Protein AF-F9PAU1-F1 (afdb_monomer)

Structure (mmCIF, N/CA/C/O backbone):
data_AF-F9PAU1-F1
#
_entry.id   AF-F9PAU1-F1
#
loop_
_atom_site.group_PDB
_atom_site.id
_atom_site.type_symbol
_atom_site.label_atom_id
_atom_site.label_alt_id
_atom_site.label_comp_id
_atom_site.label_asym_id
_atom_site.label_entity_id
_atom_site.label_seq_id
_atom_site.pdbx_PDB_ins_code
_atom_site.Cartn_x
_atom_site.Cartn_y
_atom_site.Cartn_z
_atom_site.occupancy
_atom_site.B_iso_or_equiv
_atom_site.auth_seq_id
_atom_site.auth_comp_id
_atom_site.auth_asym_id
_atom_site.auth_atom_id
_atom_site.pdbx_PDB_model_num
ATOM 1 N N . MET A 1 1 ? 20.228 -11.223 -55.330 1.00 53.38 1 MET A N 1
ATOM 2 C CA . MET A 1 1 ? 20.342 -9.949 -54.580 1.00 53.38 1 MET A CA 1
ATOM 3 C C . MET A 1 1 ? 19.733 -10.110 -53.183 1.00 53.38 1 MET A C 1
ATOM 5 O O . MET A 1 1 ? 18.625 -9.654 -52.942 1.00 53.38 1 MET A O 1
ATOM 9 N N . ALA A 1 2 ? 20.418 -10.822 -52.282 1.00 69.31 2 ALA A N 1
ATOM 10 C CA . ALA A 1 2 ? 19.940 -11.083 -50.913 1.00 69.31 2 ALA A CA 1
ATOM 11 C C . ALA A 1 2 ? 20.619 -10.180 -49.864 1.00 69.31 2 ALA A C 1
ATOM 13 O O . ALA A 1 2 ? 20.015 -9.844 -48.854 1.00 69.31 2 ALA A O 1
ATOM 14 N N . ILE A 1 3 ? 21.848 -9.735 -50.148 1.00 78.56 3 ILE A N 1
ATOM 15 C CA . ILE A 1 3 ? 22.645 -8.890 -49.250 1.00 78.56 3 ILE A CA 1
ATOM 16 C C . ILE A 1 3 ? 22.087 -7.463 -49.166 1.00 78.56 3 ILE A C 1
ATOM 18 O O . ILE A 1 3 ? 22.023 -6.922 -48.074 1.00 78.56 3 ILE A O 1
ATOM 22 N N . GLY A 1 4 ? 21.609 -6.882 -50.277 1.00 83.19 4 GLY A N 1
ATOM 23 C CA . GLY A 1 4 ? 21.005 -5.538 -50.269 1.00 83.19 4 GLY A CA 1
ATOM 24 C C . GLY A 1 4 ? 19.805 -5.444 -49.323 1.00 83.19 4 GLY A C 1
ATOM 25 O O . GLY A 1 4 ? 19.828 -4.662 -48.387 1.00 83.19 4 GLY A O 1
ATOM 26 N N . LYS A 1 5 ? 18.842 -6.367 -49.460 1.00 82.19 5 LYS A N 1
ATOM 27 C CA . LYS A 1 5 ? 17.679 -6.452 -48.560 1.00 82.19 5 LYS A CA 1
ATOM 28 C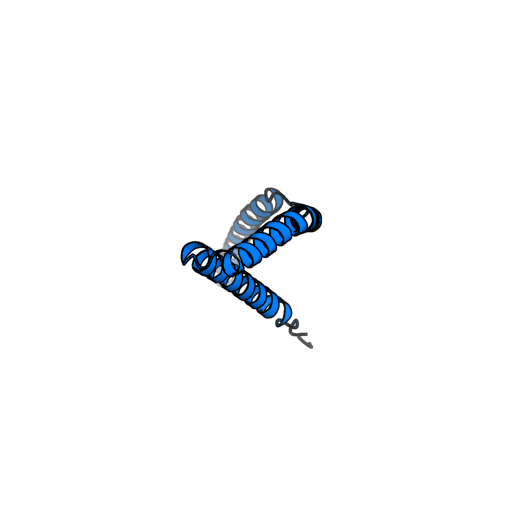 C . LYS A 1 5 ? 18.058 -6.687 -47.096 1.00 82.19 5 LYS A C 1
ATOM 30 O O . LYS A 1 5 ? 17.364 -6.226 -46.202 1.00 82.19 5 LYS A O 1
ATOM 35 N N . PHE A 1 6 ? 19.130 -7.438 -46.841 1.00 85.88 6 PHE A N 1
ATOM 36 C CA . PHE A 1 6 ? 19.620 -7.651 -45.482 1.00 85.88 6 PHE A CA 1
ATOM 37 C C . PHE A 1 6 ? 20.190 -6.363 -44.880 1.00 85.88 6 PHE A C 1
ATOM 39 O O . PHE A 1 6 ? 19.889 -6.054 -43.732 1.00 85.88 6 PHE A O 1
ATOM 46 N N . VAL A 1 7 ? 20.972 -5.607 -45.656 1.00 88.44 7 VAL A N 1
ATOM 47 C CA . VAL A 1 7 ? 21.498 -4.302 -45.236 1.00 88.44 7 VAL A CA 1
ATOM 48 C C . VAL A 1 7 ? 20.350 -3.323 -44.994 1.00 88.44 7 VAL A C 1
ATOM 50 O O . VAL A 1 7 ? 20.327 -2.704 -43.937 1.00 88.44 7 VAL A O 1
ATOM 53 N N . ASP A 1 8 ? 19.357 -3.274 -45.884 1.00 89.88 8 ASP A N 1
ATOM 54 C CA . ASP A 1 8 ? 18.176 -2.415 -45.729 1.00 89.88 8 ASP A CA 1
ATOM 55 C C . ASP A 1 8 ? 17.401 -2.745 -44.439 1.00 89.88 8 ASP A C 1
ATOM 57 O O . ASP A 1 8 ? 17.140 -1.861 -43.623 1.00 89.88 8 ASP A O 1
ATOM 61 N N . ASN A 1 9 ? 17.124 -4.032 -44.189 1.00 88.19 9 ASN A N 1
ATOM 62 C CA . ASN A 1 9 ? 16.461 -4.488 -42.962 1.00 88.19 9 ASN A CA 1
ATOM 63 C C . ASN A 1 9 ? 17.284 -4.185 -41.699 1.00 88.19 9 ASN A C 1
ATOM 65 O O . ASN A 1 9 ? 16.723 -3.887 -40.644 1.00 88.19 9 ASN A O 1
ATOM 69 N N . LEU A 1 10 ? 18.615 -4.285 -41.778 1.00 90.81 10 LEU A N 1
ATOM 70 C CA . LEU A 1 10 ? 19.503 -3.983 -40.658 1.00 90.81 10 LEU A CA 1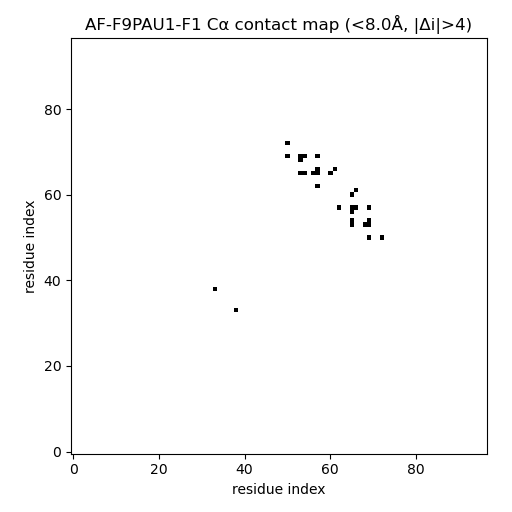
ATOM 71 C C . LEU A 1 10 ? 19.479 -2.485 -40.336 1.00 90.81 10 LEU A C 1
ATOM 73 O O . LEU A 1 10 ? 19.405 -2.109 -39.166 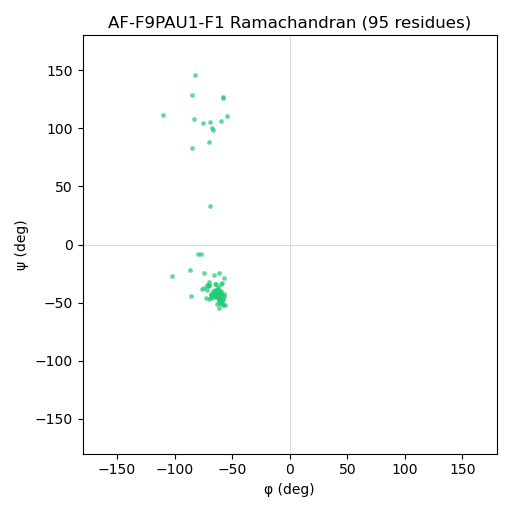1.00 90.81 10 LEU A O 1
ATOM 77 N N . THR A 1 11 ? 19.501 -1.634 -41.362 1.00 91.25 11 THR A N 1
ATOM 78 C CA . THR A 1 11 ? 19.397 -0.179 -41.212 1.00 91.25 11 THR A CA 1
ATOM 79 C C . THR A 1 11 ? 18.043 0.221 -40.630 1.00 91.25 11 THR A C 1
ATOM 81 O O . THR A 1 11 ? 17.993 1.031 -39.704 1.00 91.25 11 THR A O 1
ATOM 84 N N . GLU A 1 12 ? 16.956 -0.392 -41.097 1.00 91.62 12 GLU A N 1
ATOM 85 C CA . GLU A 1 12 ? 15.609 -0.149 -40.575 1.00 91.62 12 GLU A CA 1
ATOM 86 C C . GLU A 1 12 ? 15.476 -0.601 -39.113 1.00 91.62 12 GLU A C 1
ATOM 88 O O . GLU A 1 12 ? 15.001 0.154 -38.261 1.00 91.62 12 GLU A O 1
ATOM 93 N N . SER A 1 13 ? 15.983 -1.792 -38.779 1.00 90.81 13 SER A N 1
ATOM 94 C CA . SER A 1 13 ? 15.982 -2.291 -37.401 1.00 90.81 13 SER A CA 1
ATOM 95 C C . SER A 1 13 ? 16.842 -1.434 -36.471 1.00 90.81 13 SER A C 1
ATOM 97 O O . SER A 1 13 ? 16.500 -1.290 -35.295 1.00 90.81 13 SER A O 1
ATOM 99 N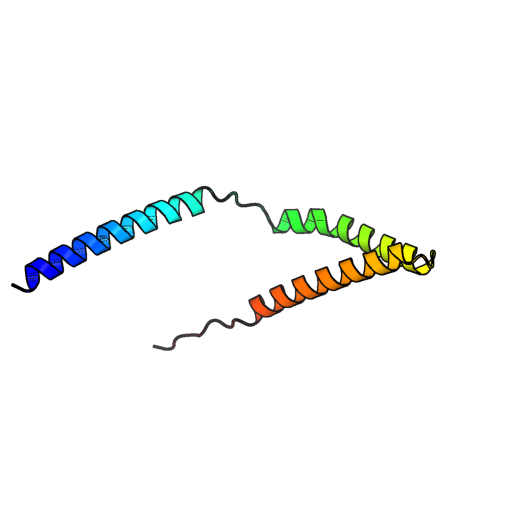 N . HIS A 1 14 ? 17.948 -0.873 -36.963 1.00 90.88 14 HIS A N 1
ATOM 100 C CA . HIS A 1 14 ? 18.791 0.032 -36.186 1.00 90.88 14 HIS A CA 1
ATOM 101 C C . HIS A 1 14 ? 18.075 1.359 -35.908 1.00 90.88 14 HIS A C 1
ATOM 103 O O . HIS A 1 14 ? 18.027 1.791 -34.758 1.00 90.88 14 HIS A O 1
ATOM 109 N N . ALA A 1 15 ? 17.436 1.957 -36.917 1.00 92.38 15 ALA A N 1
ATOM 110 C CA . ALA A 1 15 ? 16.649 3.177 -36.742 1.00 92.38 15 ALA A CA 1
ATOM 111 C C . ALA A 1 15 ? 15.481 2.975 -35.758 1.00 92.38 15 ALA A C 1
ATOM 113 O O . ALA A 1 15 ? 15.264 3.798 -34.865 1.00 92.38 15 ALA A O 1
ATOM 114 N N . ALA A 1 16 ? 14.771 1.846 -35.862 1.00 91.00 16 ALA A N 1
ATOM 115 C CA . ALA A 1 16 ? 13.696 1.489 -34.939 1.00 91.00 16 ALA A CA 1
ATOM 116 C C . ALA A 1 16 ? 14.204 1.282 -33.501 1.00 91.00 16 ALA A C 1
ATOM 118 O O . ALA A 1 16 ? 13.547 1.694 -32.539 1.00 91.00 16 ALA A O 1
ATOM 119 N N . PHE A 1 17 ? 15.382 0.671 -33.340 1.00 91.19 17 PHE A N 1
ATOM 120 C CA . PHE A 1 17 ? 16.023 0.518 -32.037 1.00 91.19 17 PHE A CA 1
ATOM 121 C C . PHE A 1 17 ? 16.381 1.871 -31.427 1.00 91.19 17 PHE A C 1
ATOM 123 O O . PHE A 1 17 ? 15.997 2.122 -30.289 1.00 91.19 17 PHE A O 1
ATOM 130 N N . GLU A 1 18 ? 17.061 2.746 -32.168 1.00 91.38 18 GLU A N 1
ATOM 131 C CA . GLU A 1 18 ? 17.460 4.070 -31.678 1.00 91.38 18 GLU A CA 1
ATOM 132 C C . GLU A 1 18 ? 16.244 4.904 -31.269 1.00 91.38 18 GLU A C 1
ATOM 134 O O . GLU A 1 18 ? 16.241 5.525 -30.208 1.00 91.38 18 GLU A O 1
ATOM 139 N N . GLN A 1 19 ? 15.150 4.842 -32.030 1.00 90.75 19 GLN A N 1
ATOM 140 C CA . GLN A 1 19 ? 13.909 5.527 -31.673 1.00 90.75 19 GLN A CA 1
ATOM 141 C C . GLN A 1 19 ? 13.276 4.966 -30.383 1.00 90.75 19 GLN A C 1
ATOM 143 O O . GLN A 1 19 ? 12.825 5.720 -29.510 1.00 90.75 19 GLN A O 1
ATOM 148 N N . LEU A 1 20 ? 13.256 3.640 -30.218 1.00 87.69 20 LEU A N 1
ATOM 149 C CA . LEU A 1 20 ? 12.742 2.995 -29.006 1.00 87.69 20 LEU A CA 1
ATOM 150 C C . LEU A 1 20 ? 13.665 3.227 -27.798 1.00 87.69 20 LEU A C 1
ATOM 152 O O . LEU A 1 20 ? 13.196 3.364 -26.666 1.00 87.69 20 LEU A O 1
ATOM 156 N N . PHE A 1 21 ? 14.973 3.282 -28.023 1.00 87.44 21 PHE A N 1
ATOM 157 C CA . PHE A 1 21 ? 15.972 3.565 -27.004 1.00 87.44 21 PHE A CA 1
ATOM 158 C C . PHE A 1 21 ? 15.898 5.025 -26.555 1.00 87.44 21 PHE A C 1
ATOM 160 O O . PHE A 1 21 ? 15.841 5.282 -25.353 1.00 87.44 21 PHE A O 1
ATOM 167 N N . ALA A 1 22 ? 15.818 5.976 -27.485 1.00 84.75 22 ALA A N 1
ATOM 168 C CA . ALA A 1 22 ? 15.672 7.399 -27.193 1.00 84.75 22 ALA A CA 1
ATOM 169 C C . ALA A 1 22 ? 14.382 7.681 -26.409 1.00 84.75 22 ALA A C 1
ATOM 171 O O . ALA A 1 22 ? 14.431 8.306 -25.351 1.00 84.75 22 ALA A O 1
ATOM 172 N N . SER A 1 23 ? 13.244 7.132 -26.850 1.00 83.50 23 SER A N 1
ATOM 173 C CA . SER A 1 23 ? 11.970 7.297 -26.132 1.00 83.50 23 SER A CA 1
ATOM 174 C C . SER A 1 23 ? 12.021 6.717 -24.715 1.00 83.50 23 SER A C 1
ATOM 176 O O . SER A 1 23 ? 11.681 7.404 -23.753 1.00 83.50 23 SER A O 1
ATOM 178 N N . ARG A 1 24 ? 12.520 5.485 -24.544 1.00 81.12 24 ARG A N 1
ATOM 179 C CA . ARG A 1 24 ? 12.604 4.839 -23.222 1.00 81.12 24 ARG A CA 1
ATOM 180 C C . ARG A 1 24 ? 13.657 5.448 -22.308 1.00 81.12 24 ARG A C 1
ATOM 182 O O . ARG A 1 24 ? 13.461 5.452 -21.093 1.00 81.12 24 ARG A O 1
ATOM 189 N N . SER A 1 25 ? 14.790 5.891 -22.847 1.00 76.62 25 SER A N 1
ATOM 190 C CA . SER A 1 25 ? 15.849 6.524 -22.057 1.00 76.62 25 SER A CA 1
ATOM 191 C C . SER A 1 25 ? 15.371 7.868 -21.526 1.00 76.62 25 SER A C 1
ATOM 193 O O . SER A 1 25 ? 15.480 8.101 -20.324 1.00 76.62 25 SER A O 1
ATOM 195 N N . GLN A 1 26 ? 14.735 8.686 -22.366 1.00 71.38 26 GLN A N 1
ATOM 196 C CA . GLN A 1 26 ? 14.152 9.959 -21.960 1.00 71.38 26 GLN A CA 1
ATOM 197 C C . GLN A 1 26 ? 13.019 9.769 -20.939 1.00 71.38 26 GLN A C 1
ATOM 199 O O . GLN A 1 26 ? 13.023 10.429 -19.902 1.00 71.38 26 GLN A O 1
ATOM 204 N N . GLU A 1 27 ? 12.112 8.812 -21.159 1.00 71.00 27 GLU A N 1
ATOM 205 C CA . GLU A 1 27 ? 11.019 8.501 -20.225 1.00 71.00 27 GLU A CA 1
ATOM 206 C C . GLU A 1 27 ? 11.538 7.999 -18.864 1.00 71.00 27 GLU A C 1
ATOM 208 O O . GLU A 1 27 ? 11.053 8.410 -17.807 1.00 71.00 27 GLU A O 1
ATOM 213 N N . LYS A 1 28 ? 12.562 7.134 -18.854 1.00 62.78 28 LYS A N 1
ATOM 214 C CA . LYS A 1 28 ? 13.165 6.635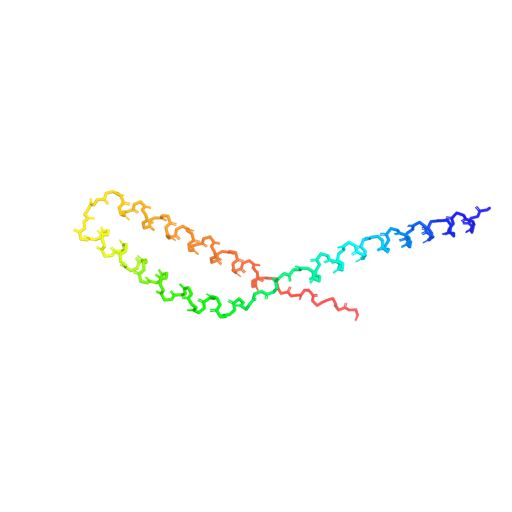 -17.607 1.00 62.78 28 LYS A CA 1
ATOM 215 C C . LYS A 1 28 ? 13.985 7.692 -16.874 1.00 62.78 28 LYS A C 1
ATOM 217 O O . LYS A 1 28 ? 13.976 7.677 -15.647 1.00 62.78 28 LYS A O 1
ATOM 222 N N . LEU A 1 29 ? 14.673 8.581 -17.591 1.00 61.09 29 LEU A N 1
ATOM 223 C CA . LEU A 1 29 ? 15.447 9.686 -17.012 1.00 61.09 29 LEU A CA 1
ATOM 224 C C . LEU A 1 29 ? 14.541 10.761 -16.401 1.00 61.09 29 LEU A C 1
ATOM 226 O O . LEU A 1 29 ? 14.880 11.328 -15.368 1.00 61.09 29 LEU A O 1
ATOM 230 N N . GLN A 1 30 ? 13.377 11.012 -17.004 1.00 61.03 30 GLN A N 1
ATOM 231 C CA . GLN A 1 30 ? 12.384 11.965 -16.494 1.00 61.03 30 GLN A CA 1
ATOM 232 C C . GLN A 1 30 ? 11.518 11.403 -15.362 1.00 61.03 30 GLN A C 1
ATOM 234 O O . GLN A 1 30 ? 10.754 12.142 -14.736 1.00 61.03 30 GLN A O 1
ATOM 239 N N . LYS A 1 31 ? 11.612 10.101 -15.073 1.00 68.19 31 LYS A N 1
ATOM 240 C CA . LYS A 1 31 ? 10.848 9.493 -13.992 1.00 68.19 31 LYS A CA 1
ATOM 241 C C . LYS A 1 31 ? 11.376 9.985 -12.649 1.00 68.19 31 LYS A C 1
ATOM 243 O O . LYS A 1 31 ? 12.408 9.521 -12.172 1.00 68.19 31 LYS A O 1
ATOM 248 N N . VAL A 1 32 ? 10.619 10.878 -12.015 1.00 65.88 32 VAL A N 1
ATOM 249 C CA . VAL A 1 32 ? 10.885 11.346 -10.651 1.00 65.88 32 VAL A CA 1
ATOM 250 C C . VAL A 1 32 ? 10.989 10.133 -9.724 1.00 65.88 32 VAL A C 1
ATOM 252 O O . VAL A 1 32 ? 10.016 9.409 -9.490 1.00 65.88 32 VAL A O 1
ATOM 255 N N . SER A 1 33 ? 12.197 9.868 -9.232 1.00 67.06 33 SER A N 1
ATOM 256 C CA . SER A 1 33 ? 12.440 8.820 -8.252 1.00 67.06 33 SER A CA 1
ATOM 257 C C . SER A 1 33 ? 12.125 9.371 -6.869 1.00 67.06 33 SER A C 1
ATOM 259 O O . SER A 1 33 ? 12.865 10.194 -6.337 1.00 67.06 33 SER A O 1
ATOM 261 N N . TYR A 1 34 ? 11.028 8.913 -6.281 1.00 73.06 34 TYR A N 1
ATOM 262 C CA . TYR A 1 34 ? 10.747 9.178 -4.876 1.00 73.06 34 TYR A CA 1
ATOM 263 C C . TYR A 1 34 ? 11.510 8.189 -4.001 1.00 73.06 34 TYR A C 1
ATOM 265 O O . TYR A 1 34 ? 11.626 7.009 -4.355 1.00 73.06 34 TYR A O 1
ATOM 273 N N . ASP A 1 35 ? 11.958 8.636 -2.826 1.00 80.62 35 ASP A N 1
ATOM 274 C CA . ASP A 1 35 ? 12.339 7.700 -1.775 1.00 80.62 35 ASP A CA 1
ATOM 275 C C . ASP A 1 35 ? 11.072 7.023 -1.236 1.00 80.62 35 ASP A C 1
ATOM 277 O O . ASP A 1 35 ? 10.417 7.456 -0.288 1.00 80.62 35 ASP A O 1
ATOM 281 N N . VAL A 1 36 ? 10.714 5.916 -1.883 1.00 81.62 36 VAL A N 1
ATOM 282 C CA . VAL A 1 36 ? 9.551 5.108 -1.519 1.00 81.62 36 VAL A CA 1
ATOM 283 C C . VAL A 1 36 ? 9.692 4.546 -0.098 1.00 81.62 36 VAL A C 1
ATOM 285 O O . VAL A 1 36 ? 8.677 4.246 0.530 1.00 81.62 36 VAL A O 1
ATOM 288 N N . LYS A 1 37 ? 10.912 4.378 0.440 1.00 81.75 37 LYS A N 1
ATOM 289 C CA . LYS A 1 37 ? 11.102 3.910 1.823 1.00 81.75 37 LYS A CA 1
ATOM 290 C C . LYS A 1 37 ? 10.728 5.006 2.809 1.00 81.75 37 LYS A C 1
ATOM 292 O O . LYS A 1 37 ? 9.990 4.722 3.752 1.00 81.75 37 LYS A O 1
ATOM 297 N N . GLN A 1 38 ? 11.197 6.227 2.568 1.00 84.31 38 GLN A N 1
ATOM 298 C CA . GLN A 1 38 ? 10.843 7.381 3.387 1.00 84.31 38 GLN A CA 1
ATOM 299 C C . GLN A 1 38 ? 9.334 7.638 3.337 1.00 84.31 38 GLN A C 1
ATOM 301 O O . GLN A 1 38 ? 8.692 7.664 4.385 1.00 84.31 38 GLN A O 1
ATOM 306 N N . LEU A 1 39 ? 8.747 7.671 2.138 1.00 86.50 39 LEU A N 1
ATOM 307 C CA . LEU A 1 39 ? 7.310 7.893 1.970 1.00 86.50 39 LEU A CA 1
ATOM 308 C C . LEU A 1 39 ? 6.468 6.823 2.683 1.00 86.50 39 LEU A C 1
ATOM 310 O O . LEU A 1 39 ? 5.481 7.135 3.342 1.00 86.50 39 LEU A O 1
ATOM 314 N N . ARG A 1 40 ? 6.867 5.544 2.613 1.00 85.81 40 ARG A N 1
ATOM 315 C CA . ARG A 1 40 ? 6.181 4.482 3.370 1.00 85.81 40 ARG A CA 1
ATOM 316 C C . ARG A 1 40 ? 6.251 4.712 4.873 1.00 85.81 40 ARG A C 1
ATOM 318 O O . ARG A 1 40 ? 5.269 4.443 5.552 1.00 85.81 40 ARG A O 1
ATOM 325 N N . LYS A 1 41 ? 7.394 5.163 5.391 1.00 87.62 41 LYS A N 1
ATOM 326 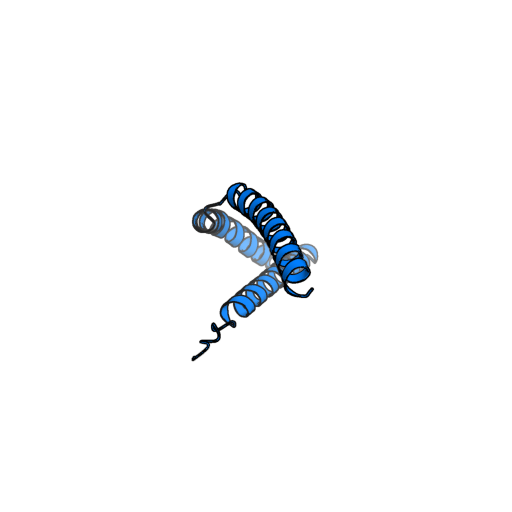C CA . LYS A 1 41 ? 7.575 5.409 6.826 1.00 87.62 41 LYS A CA 1
ATOM 327 C C . LYS A 1 41 ? 6.706 6.572 7.300 1.00 87.62 41 LYS A C 1
ATOM 329 O O . LYS A 1 41 ? 6.083 6.463 8.349 1.00 87.62 41 LYS A O 1
ATOM 334 N N . GLU A 1 42 ? 6.638 7.638 6.511 1.00 90.81 42 GLU A N 1
ATOM 335 C CA . GLU A 1 42 ? 5.827 8.822 6.806 1.00 90.81 42 GLU A CA 1
ATOM 336 C C . GLU A 1 42 ? 4.327 8.511 6.800 1.00 90.81 42 GLU A C 1
ATOM 338 O O . GLU A 1 42 ? 3.598 8.988 7.664 1.00 90.81 42 GLU A O 1
ATOM 343 N N . VAL A 1 43 ? 3.864 7.667 5.873 1.00 89.69 43 VAL A N 1
ATOM 344 C CA . VAL A 1 43 ? 2.435 7.342 5.733 1.00 89.69 43 VAL A CA 1
ATOM 345 C C . VAL A 1 43 ? 1.995 6.183 6.638 1.00 89.69 43 VAL A C 1
ATOM 347 O O . VAL A 1 43 ? 0.814 6.082 6.964 1.00 89.69 43 VAL A O 1
ATOM 350 N N . ALA A 1 44 ? 2.913 5.319 7.086 1.00 89.81 44 ALA A N 1
ATOM 351 C CA . ALA A 1 44 ? 2.572 4.139 7.887 1.00 89.81 44 ALA A CA 1
ATOM 352 C C . ALA A 1 44 ? 1.835 4.498 9.184 1.00 89.81 44 ALA A C 1
ATOM 354 O O . ALA A 1 44 ? 0.763 3.958 9.447 1.00 89.81 44 ALA A O 1
ATOM 355 N N . THR A 1 45 ? 2.384 5.428 9.967 1.00 91.00 45 THR A N 1
ATOM 356 C CA . THR A 1 45 ? 1.800 5.846 11.248 1.00 91.00 45 THR A CA 1
ATOM 357 C C . THR A 1 45 ? 0.402 6.462 11.099 1.00 91.00 45 THR A C 1
ATOM 359 O O . THR A 1 45 ? -0.520 5.945 11.730 1.00 91.00 45 THR A O 1
ATOM 362 N N . PRO A 1 46 ? 0.181 7.505 10.270 1.00 94.12 46 PRO A N 1
ATOM 363 C CA . PRO A 1 46 ? -1.149 8.102 10.132 1.00 94.12 46 PRO A CA 1
ATOM 364 C C . PRO A 1 46 ? -2.172 7.132 9.529 1.00 94.12 46 PRO A C 1
ATOM 366 O O . PRO A 1 46 ? -3.337 7.144 9.922 1.00 94.12 46 PRO A O 1
ATOM 369 N N . TYR A 1 47 ? -1.753 6.251 8.614 1.00 91.25 47 TYR A N 1
ATOM 370 C CA . TYR A 1 47 ? -2.635 5.216 8.075 1.00 91.25 47 TYR A CA 1
ATOM 371 C C . TYR A 1 47 ? -3.075 4.213 9.149 1.00 91.25 47 TYR A C 1
ATOM 373 O O . TYR A 1 47 ? -4.251 3.849 9.203 1.00 91.25 47 TYR A O 1
ATOM 381 N N . GLN A 1 48 ? -2.146 3.776 10.004 1.00 90.94 48 GLN A N 1
ATOM 382 C CA . GLN A 1 48 ? -2.439 2.875 11.117 1.00 90.94 48 GLN A CA 1
ATOM 383 C C . GLN A 1 48 ? -3.446 3.522 12.074 1.00 90.94 48 GLN A C 1
ATOM 385 O O . GLN A 1 48 ? -4.499 2.949 12.328 1.00 90.94 48 GLN A O 1
ATOM 390 N N . GLN A 1 49 ? -3.179 4.761 12.497 1.00 94.25 49 GLN A N 1
ATOM 391 C CA . GLN A 1 49 ? -4.059 5.515 13.394 1.00 94.25 49 GLN A CA 1
ATOM 392 C C . GLN A 1 49 ? -5.474 5.675 12.832 1.00 94.25 49 GLN A C 1
ATOM 394 O O . GLN A 1 49 ? -6.446 5.501 13.562 1.00 94.25 49 GLN A O 1
ATOM 399 N N . LEU A 1 50 ? -5.604 5.979 11.536 1.00 92.75 50 LEU A N 1
ATOM 400 C CA . LEU A 1 50 ? -6.906 6.087 10.880 1.00 92.75 50 LEU A CA 1
ATOM 401 C C . LEU A 1 50 ? -7.670 4.762 10.925 1.00 92.75 50 LEU A C 1
ATOM 403 O O . LEU A 1 50 ? -8.863 4.747 11.219 1.00 92.75 50 LEU A O 1
ATOM 407 N N . ALA A 1 51 ? -7.001 3.658 10.606 1.00 92.69 51 ALA A N 1
ATOM 408 C CA . ALA A 1 51 ? -7.655 2.362 10.565 1.00 92.69 51 ALA A CA 1
ATOM 409 C C . ALA A 1 51 ? -8.081 1.885 11.956 1.00 92.69 51 ALA A C 1
ATOM 411 O O . ALA A 1 51 ? -9.213 1.434 12.107 1.00 92.69 51 ALA A O 1
ATOM 412 N N . ASP A 1 52 ? -7.214 2.050 12.955 1.00 94.00 52 ASP A N 1
ATOM 413 C CA . ASP A 1 52 ? -7.516 1.713 14.346 1.00 94.00 52 ASP A CA 1
ATOM 414 C C . ASP A 1 52 ? -8.690 2.574 14.854 1.00 94.00 52 ASP A C 1
ATOM 416 O O . ASP A 1 52 ? -9.602 2.087 15.519 1.00 94.00 52 ASP A O 1
ATOM 420 N N . TYR A 1 53 ? -8.729 3.857 14.474 1.00 93.69 53 TYR A N 1
ATOM 421 C CA . TYR A 1 53 ? -9.836 4.750 14.812 1.00 93.69 53 TYR A CA 1
ATOM 422 C C . TYR A 1 53 ? -11.162 4.317 14.175 1.00 93.69 53 TYR A C 1
ATOM 424 O O . TYR A 1 53 ? -12.188 4.292 14.853 1.00 93.69 53 TYR A O 1
ATOM 432 N N . VAL A 1 54 ? -11.157 3.942 12.892 1.00 92.44 54 VAL A N 1
ATOM 433 C CA . VAL A 1 54 ? -12.353 3.421 12.207 1.00 92.44 54 VAL A CA 1
ATOM 434 C C . VAL A 1 54 ? -12.823 2.112 12.838 1.00 92.44 54 VAL A C 1
ATOM 436 O O . VAL A 1 54 ? -14.026 1.922 13.002 1.00 92.44 54 VAL A O 1
ATOM 439 N N . GLU A 1 55 ? -11.904 1.232 13.231 1.00 92.44 55 GLU A N 1
ATOM 440 C CA . GLU A 1 55 ? -12.235 -0.007 13.933 1.00 92.44 55 GLU A CA 1
ATOM 441 C C . GLU A 1 55 ? -12.933 0.282 15.267 1.00 92.44 55 GLU A C 1
ATOM 443 O O . GLU A 1 55 ? -14.038 -0.214 15.494 1.00 92.44 55 GLU A O 1
ATOM 448 N N . ILE A 1 56 ? -12.366 1.162 16.097 1.00 93.69 56 ILE A N 1
ATOM 449 C CA . ILE A 1 56 ? -12.986 1.585 17.362 1.00 93.69 56 ILE A CA 1
ATOM 450 C C . ILE A 1 56 ? -14.367 2.195 17.107 1.00 93.69 56 ILE A C 1
ATOM 452 O O . ILE A 1 56 ? -15.333 1.846 17.784 1.00 93.69 56 ILE A O 1
ATOM 456 N N . LEU A 1 57 ? -14.495 3.084 16.120 1.00 91.69 57 LEU A N 1
ATOM 457 C CA . LEU A 1 57 ? -15.779 3.701 15.790 1.00 91.69 57 LEU A CA 1
ATOM 458 C C . LEU A 1 57 ? -16.811 2.677 15.328 1.00 91.69 57 LEU A C 1
ATOM 460 O O . LEU A 1 57 ? -17.963 2.791 15.726 1.00 91.69 57 LEU A O 1
ATOM 464 N N . SER A 1 58 ? -16.409 1.667 14.560 1.00 91.12 58 SER A N 1
ATOM 465 C CA . SER A 1 58 ? -17.299 0.590 14.114 1.00 91.12 58 SER A CA 1
ATOM 466 C C . SER A 1 58 ? -17.808 -0.289 15.265 1.00 91.12 58 SER A C 1
ATOM 468 O O . SER A 1 58 ? -18.885 -0.876 15.160 1.00 91.12 58 SER A O 1
ATOM 470 N N . GLN A 1 59 ? -17.047 -0.372 16.362 1.00 87.56 59 GLN A N 1
ATOM 471 C CA . GLN A 1 59 ? -17.405 -1.126 17.566 1.00 87.56 59 GLN A CA 1
ATOM 472 C C . GLN A 1 59 ? -18.265 -0.295 18.526 1.00 87.56 59 GLN A C 1
ATOM 474 O O . GLN A 1 59 ? -19.252 -0.790 19.064 1.00 87.56 59 GLN A O 1
ATOM 479 N N . VAL A 1 60 ? -17.896 0.971 18.745 1.00 90.69 60 VAL A N 1
ATOM 480 C CA . VAL A 1 60 ? -18.582 1.880 19.679 1.00 90.69 60 VAL A CA 1
ATOM 481 C C . VAL A 1 60 ? -19.888 2.399 19.089 1.00 90.69 60 VAL A C 1
ATOM 483 O O . VAL A 1 60 ? -20.881 2.554 19.799 1.00 90.69 60 VAL A O 1
ATOM 486 N N . LYS A 1 61 ? -19.891 2.690 17.789 1.00 83.75 61 LYS A N 1
ATOM 487 C CA . LYS A 1 61 ? -21.066 3.130 17.050 1.00 83.75 61 LYS A CA 1
ATOM 488 C C . LYS A 1 61 ? -21.461 2.004 16.112 1.00 83.75 61 LYS A C 1
ATOM 490 O O . LYS A 1 61 ? -20.772 1.737 15.134 1.00 83.75 61 LYS A O 1
ATOM 495 N N . SER A 1 62 ? -22.601 1.378 16.388 1.00 74.50 62 SER A N 1
ATOM 496 C CA . SER A 1 62 ? -23.234 0.356 15.539 1.00 74.50 62 SER A CA 1
ATOM 497 C C . SER A 1 62 ? -23.790 0.942 14.226 1.00 74.50 62 SER A C 1
ATOM 499 O O . SER A 1 62 ? -24.836 0.521 13.746 1.00 74.50 62 SER A O 1
ATOM 501 N N . ASP A 1 63 ? -23.134 1.968 13.687 1.00 84.81 63 ASP A N 1
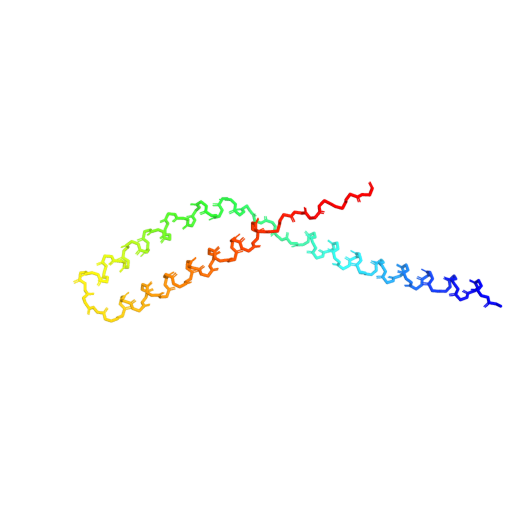ATOM 502 C CA . ASP A 1 63 ? -23.523 2.674 12.477 1.00 84.81 63 ASP A CA 1
ATOM 503 C C . ASP A 1 63 ? -22.977 1.919 11.261 1.00 84.81 63 ASP A C 1
ATOM 505 O O . ASP A 1 63 ? -21.784 1.597 11.174 1.00 84.81 63 ASP A O 1
ATOM 509 N N . GLU A 1 64 ? -23.867 1.649 10.310 1.00 89.69 64 GLU A N 1
ATOM 510 C CA . GLU A 1 64 ? -23.564 0.960 9.060 1.0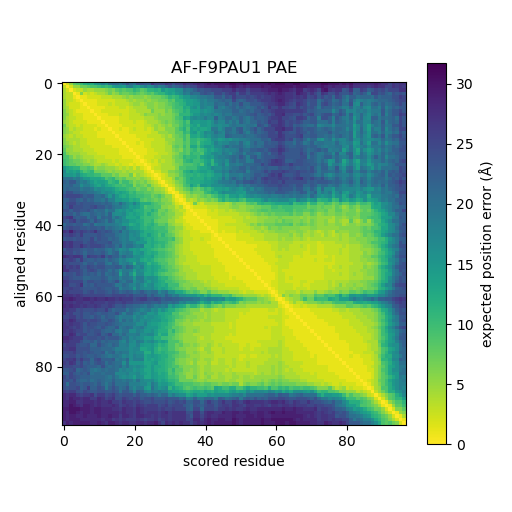0 89.69 64 GLU A CA 1
ATOM 511 C C . GLU A 1 64 ? -22.467 1.682 8.264 1.00 89.69 64 GLU A C 1
ATOM 513 O O . GLU A 1 64 ? -21.662 1.046 7.579 1.00 89.69 64 GLU A O 1
ATOM 518 N N . PHE A 1 65 ? -22.357 3.006 8.412 1.00 91.38 65 PHE A N 1
ATOM 519 C CA . PHE A 1 65 ? -21.301 3.791 7.786 1.00 91.38 65 PHE A CA 1
ATOM 520 C C . PHE A 1 65 ? -19.899 3.293 8.167 1.00 91.38 65 PHE A C 1
ATOM 522 O O . PHE A 1 65 ? -19.085 3.009 7.285 1.00 91.38 65 PHE A O 1
ATOM 529 N N . TYR A 1 66 ? -19.601 3.140 9.461 1.00 90.12 66 TYR A N 1
ATOM 530 C CA . TYR A 1 66 ? -18.258 2.746 9.907 1.00 90.12 66 TYR A CA 1
ATOM 531 C C . TYR A 1 66 ? -17.933 1.293 9.557 1.00 90.12 66 TYR A C 1
ATOM 533 O O . TYR A 1 66 ? -16.786 0.987 9.231 1.00 90.12 66 TYR A O 1
ATOM 541 N N . GLN A 1 67 ? -18.940 0.418 9.539 1.00 90.62 67 GLN A N 1
ATOM 542 C CA . GLN A 1 67 ? -18.796 -0.964 9.073 1.00 90.62 67 GLN A CA 1
ATOM 543 C C . GLN A 1 67 ? -18.450 -1.024 7.577 1.00 90.62 67 GLN A C 1
ATOM 545 O O . GLN A 1 67 ? -17.536 -1.747 7.169 1.00 90.62 67 GLN A O 1
ATOM 550 N N . ASN A 1 68 ? -19.103 -0.197 6.757 1.00 92.75 68 ASN A N 1
ATOM 551 C CA . ASN A 1 68 ? -18.803 -0.088 5.330 1.00 92.75 68 ASN A CA 1
ATOM 552 C C . ASN A 1 68 ? -17.394 0.467 5.078 1.00 92.75 68 ASN A C 1
ATOM 554 O O . ASN A 1 68 ? -16.649 -0.087 4.264 1.00 92.75 68 ASN A O 1
ATOM 558 N N . VAL A 1 69 ? -16.983 1.508 5.807 1.00 92.00 69 VAL A N 1
ATOM 559 C CA . VAL A 1 69 ? -15.622 2.066 5.699 1.00 92.00 69 VAL A CA 1
ATOM 560 C C . VAL A 1 69 ? -14.570 1.028 6.105 1.00 92.00 69 VAL A C 1
ATOM 562 O O . VAL A 1 69 ? -13.577 0.852 5.394 1.00 92.00 69 VAL A O 1
ATOM 565 N N . LEU A 1 70 ? -14.797 0.288 7.194 1.00 92.12 70 LEU A N 1
ATOM 566 C CA . LEU A 1 70 ? -13.902 -0.785 7.636 1.00 92.12 70 LEU A CA 1
ATOM 567 C C . LEU A 1 70 ? -13.790 -1.905 6.589 1.00 92.12 70 LEU A C 1
ATOM 569 O O . LEU A 1 70 ? -12.690 -2.387 6.305 1.00 92.12 70 LEU A O 1
ATOM 573 N N . SER A 1 71 ? -14.905 -2.282 5.959 1.00 93.12 71 SER A N 1
ATOM 574 C CA . SER A 1 71 ? -14.924 -3.265 4.869 1.00 93.12 71 SER A CA 1
ATOM 575 C C . SER A 1 71 ? -14.077 -2.810 3.677 1.00 93.12 71 SER A C 1
ATOM 577 O O . SER A 1 71 ? -13.247 -3.572 3.171 1.00 93.12 71 SER A O 1
ATOM 579 N N . VAL A 1 72 ? -14.202 -1.549 3.254 1.00 94.44 72 VAL A N 1
ATOM 580 C CA . VAL A 1 72 ? -13.381 -0.981 2.171 1.00 94.44 72 VAL A CA 1
ATOM 581 C C . VAL A 1 72 ? -11.895 -0.997 2.537 1.00 94.44 72 VAL A C 1
ATOM 583 O O . VAL A 1 72 ? -11.068 -1.442 1.733 1.00 94.44 72 VAL A O 1
ATOM 586 N N . LEU A 1 73 ? -11.542 -0.581 3.758 1.00 93.88 73 LEU A N 1
ATOM 587 C CA . LEU A 1 73 ? -10.160 -0.618 4.242 1.00 93.88 73 LEU A CA 1
ATOM 588 C C . LEU A 1 73 ? -9.590 -2.040 4.194 1.00 93.88 73 LEU A C 1
ATOM 590 O O . LEU A 1 73 ? -8.505 -2.251 3.645 1.00 93.88 73 LEU A O 1
ATOM 594 N N . ASN A 1 74 ? -10.329 -3.031 4.683 1.00 93.38 74 ASN A N 1
ATOM 595 C CA . ASN A 1 74 ? -9.879 -4.422 4.699 1.00 93.38 74 ASN A CA 1
ATOM 596 C C . ASN A 1 74 ? -9.734 -5.012 3.291 1.00 93.38 74 ASN A C 1
ATOM 598 O O . ASN A 1 74 ? -8.738 -5.681 3.001 1.00 93.38 74 ASN A O 1
ATOM 602 N N . ASN A 1 75 ? -10.659 -4.701 2.381 1.00 95.31 75 ASN A N 1
ATOM 603 C CA . ASN A 1 75 ? -10.554 -5.108 0.980 1.00 95.31 75 ASN A CA 1
ATOM 604 C C . ASN A 1 75 ? -9.323 -4.498 0.296 1.00 95.31 75 ASN A C 1
ATOM 606 O O . ASN A 1 75 ? -8.593 -5.202 -0.406 1.00 95.31 75 ASN A O 1
ATOM 610 N N . SER A 1 76 ? -9.036 -3.218 0.548 1.00 91.69 76 SER A N 1
ATOM 611 C CA . SER A 1 76 ? -7.849 -2.552 -0.003 1.00 91.69 76 SER A CA 1
ATOM 612 C C . SER A 1 76 ? -6.539 -3.188 0.490 1.00 91.69 76 SER A C 1
ATOM 614 O O . SER A 1 76 ? -5.630 -3.436 -0.308 1.00 91.69 76 SER A O 1
ATOM 616 N N . ARG A 1 77 ? -6.463 -3.542 1.783 1.00 91.25 77 ARG A N 1
ATOM 617 C CA . ARG A 1 77 ? -5.315 -4.238 2.390 1.00 91.25 77 ARG A CA 1
ATOM 618 C C . ARG A 1 77 ? -5.105 -5.609 1.766 1.00 91.25 77 ARG A C 1
ATOM 620 O O . ARG A 1 77 ? -3.978 -5.939 1.395 1.00 91.25 77 ARG A O 1
ATOM 627 N N . LYS A 1 78 ? -6.186 -6.378 1.607 1.00 94.19 78 LYS A N 1
ATOM 628 C CA . LYS A 1 78 ? -6.156 -7.696 0.965 1.00 94.19 78 LYS A CA 1
ATOM 629 C C . LYS A 1 78 ? -5.644 -7.599 -0.470 1.00 94.19 78 LYS A C 1
ATOM 631 O O . LYS A 1 78 ? -4.697 -8.291 -0.825 1.00 94.19 78 LYS A O 1
ATOM 636 N N . TYR A 1 79 ? -6.192 -6.679 -1.261 1.00 93.06 79 TYR A N 1
ATOM 637 C CA . TYR A 1 79 ? -5.757 -6.458 -2.640 1.00 93.06 79 TYR A CA 1
ATOM 638 C C . TYR A 1 79 ? -4.260 -6.124 -2.737 1.00 93.06 79 TYR A C 1
ATOM 640 O O . TYR A 1 79 ? -3.536 -6.687 -3.561 1.00 93.06 79 TYR A O 1
ATOM 648 N N . TYR A 1 80 ? -3.763 -5.241 -1.866 1.00 87.75 80 TYR A N 1
ATOM 649 C CA . TYR A 1 80 ? -2.343 -4.894 -1.840 1.00 87.75 80 TYR A CA 1
ATOM 650 C C . TYR A 1 80 ? -1.455 -6.074 -1.416 1.00 87.75 80 TYR A C 1
ATOM 652 O O . TYR A 1 80 ? -0.410 -6.312 -2.030 1.00 87.75 80 TYR A O 1
ATOM 660 N N . ALA A 1 81 ? -1.872 -6.841 -0.404 1.00 89.25 81 ALA A N 1
ATOM 661 C CA . ALA A 1 81 ? -1.186 -8.059 0.020 1.00 89.25 81 ALA A CA 1
ATOM 662 C C . ALA A 1 81 ? -1.106 -9.091 -1.117 1.00 89.25 81 ALA A C 1
ATOM 664 O O . ALA A 1 81 ? -0.028 -9.637 -1.365 1.00 89.25 81 ALA A O 1
ATOM 665 N N . ASP A 1 82 ? -2.191 -9.282 -1.869 1.00 91.38 82 ASP A N 1
ATOM 666 C CA . ASP A 1 82 ? -2.233 -10.181 -3.024 1.00 91.38 82 ASP A CA 1
ATOM 667 C C . ASP A 1 82 ? -1.265 -9.729 -4.127 1.00 91.38 82 ASP A C 1
ATOM 669 O O . ASP A 1 82 ? -0.527 -10.543 -4.690 1.00 91.38 82 ASP A O 1
ATOM 673 N N . ILE A 1 83 ? -1.194 -8.425 -4.420 1.00 89.56 83 ILE A N 1
ATOM 674 C CA . ILE A 1 83 ? -0.202 -7.874 -5.360 1.00 89.56 83 ILE A CA 1
ATOM 675 C C . ILE A 1 83 ? 1.221 -8.149 -4.872 1.00 89.56 83 ILE A C 1
ATOM 677 O O . ILE A 1 83 ? 2.086 -8.539 -5.664 1.00 89.56 83 ILE A O 1
ATOM 681 N N . LEU A 1 84 ? 1.490 -7.934 -3.584 1.00 86.50 84 LEU A N 1
ATOM 682 C CA . LEU A 1 84 ? 2.816 -8.138 -3.012 1.00 86.50 84 LEU A CA 1
ATOM 683 C C . LEU A 1 84 ? 3.225 -9.616 -3.070 1.00 86.50 84 LEU A C 1
ATOM 685 O O . LEU A 1 84 ? 4.360 -9.919 -3.446 1.00 86.50 84 LEU A O 1
ATOM 689 N N . ALA A 1 85 ? 2.302 -10.528 -2.765 1.00 87.62 85 ALA A N 1
ATOM 690 C CA . ALA A 1 85 ? 2.510 -11.968 -2.863 1.00 87.62 85 ALA A CA 1
ATOM 691 C C . ALA A 1 85 ? 2.811 -12.397 -4.308 1.00 87.62 85 ALA A C 1
ATOM 693 O O . ALA A 1 85 ? 3.801 -13.087 -4.554 1.00 87.62 85 ALA A O 1
ATOM 694 N N . ARG A 1 86 ? 2.044 -11.896 -5.288 1.00 85.56 86 ARG A N 1
ATOM 695 C CA . ARG A 1 86 ? 2.283 -12.146 -6.724 1.00 85.56 86 ARG A CA 1
ATOM 696 C C . ARG A 1 86 ? 3.662 -11.675 -7.190 1.00 85.56 86 ARG A C 1
ATOM 698 O O . ARG A 1 86 ? 4.256 -12.296 -8.067 1.00 85.56 86 ARG A O 1
ATOM 705 N N . ARG A 1 87 ? 4.189 -10.589 -6.614 1.00 80.88 87 ARG A N 1
ATOM 706 C CA . ARG A 1 87 ? 5.543 -10.090 -6.917 1.00 80.88 87 ARG A CA 1
ATOM 707 C C . ARG A 1 87 ? 6.640 -10.950 -6.292 1.00 80.88 87 ARG A C 1
ATOM 709 O O . ARG A 1 87 ? 7.661 -11.155 -6.936 1.00 80.88 87 ARG A O 1
ATOM 716 N N . LYS A 1 88 ? 6.431 -11.468 -5.077 1.00 71.44 88 LYS A N 1
ATOM 717 C CA . LYS A 1 88 ? 7.382 -12.366 -4.397 1.00 71.44 88 LYS A CA 1
ATOM 718 C C . LYS A 1 88 ? 7.402 -13.787 -4.979 1.00 71.44 88 LYS A C 1
ATOM 720 O O . LYS A 1 88 ? 8.415 -14.461 -4.861 1.00 71.44 88 LYS A O 1
ATOM 725 N N . GLY A 1 89 ? 6.319 -14.227 -5.622 1.00 60.16 89 GLY A N 1
ATOM 726 C CA . GLY A 1 89 ? 6.195 -15.569 -6.207 1.00 60.16 89 GLY A CA 1
ATOM 727 C C . GLY A 1 89 ? 6.923 -15.794 -7.541 1.00 60.16 89 GLY A C 1
ATOM 728 O O . GLY A 1 89 ? 6.990 -16.929 -8.003 1.00 60.16 89 GLY A O 1
ATOM 729 N N . LYS A 1 90 ? 7.485 -14.755 -8.177 1.00 56.97 90 LYS A N 1
ATOM 730 C CA . LYS A 1 90 ? 8.345 -14.927 -9.360 1.00 56.97 90 LYS A CA 1
ATOM 731 C C . LYS A 1 90 ? 9.778 -15.219 -8.913 1.00 56.97 90 LYS A C 1
ATOM 733 O O . LYS A 1 90 ? 10.605 -14.314 -8.855 1.00 56.97 90 LYS A O 1
ATOM 738 N N . VAL A 1 91 ? 10.068 -16.483 -8.608 1.00 56.94 91 VAL A N 1
ATOM 739 C CA . VAL A 1 91 ? 11.454 -16.974 -8.592 1.00 56.94 91 VAL A CA 1
ATOM 740 C C . VAL A 1 91 ? 12.021 -16.728 -10.000 1.00 56.94 91 VAL A C 1
ATOM 742 O O . VAL A 1 91 ? 11.357 -17.101 -10.974 1.00 56.94 91 VAL A O 1
ATOM 745 N N . PRO A 1 92 ? 13.173 -16.052 -10.157 1.00 49.25 92 PRO A N 1
ATOM 746 C CA . PRO A 1 92 ? 13.786 -15.899 -11.468 1.00 49.25 92 PRO A CA 1
ATOM 747 C C . PRO A 1 92 ? 14.045 -17.298 -12.029 1.00 49.25 92 PRO A C 1
ATOM 749 O O . PRO A 1 92 ? 14.655 -18.129 -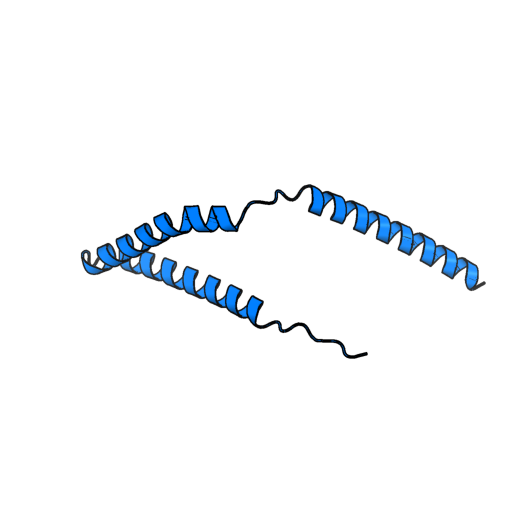11.357 1.00 49.25 92 PRO A O 1
ATOM 752 N N . LYS A 1 93 ? 13.547 -17.580 -13.239 1.00 49.00 93 LYS A N 1
ATOM 753 C CA . LYS A 1 93 ? 13.976 -18.767 -13.978 1.00 49.00 93 LYS A CA 1
ATOM 754 C C . LYS A 1 93 ? 15.479 -18.614 -14.179 1.00 49.00 93 LYS A C 1
ATOM 756 O O . LYS A 1 93 ? 15.907 -17.757 -14.945 1.00 49.00 93 LYS A O 1
ATOM 761 N N . VAL A 1 94 ? 16.262 -19.383 -13.432 1.00 49.34 94 VAL A N 1
ATOM 762 C CA . VAL A 1 94 ? 17.670 -19.594 -13.744 1.00 49.34 94 VAL A CA 1
ATOM 763 C C . VAL A 1 94 ? 17.656 -20.379 -15.050 1.00 49.34 94 VAL A C 1
ATOM 765 O O . VAL A 1 94 ? 17.357 -21.571 -15.057 1.00 49.34 94 VAL A O 1
ATOM 768 N N . GLU A 1 95 ? 17.848 -19.681 -16.166 1.00 50.41 95 GLU A N 1
ATOM 769 C CA . GLU A 1 95 ? 18.168 -20.319 -17.436 1.00 50.41 95 GLU A CA 1
ATOM 770 C C . GLU A 1 95 ? 19.569 -20.907 -17.279 1.00 50.41 95 GLU A C 1
ATOM 772 O O . GLU A 1 95 ? 20.571 -20.194 -17.272 1.00 50.41 95 GLU A O 1
ATOM 777 N N . VAL A 1 96 ? 19.607 -22.214 -17.029 1.00 47.91 96 VAL A N 1
ATOM 778 C CA . VAL A 1 96 ? 20.827 -23.010 -17.089 1.00 47.91 96 VAL A CA 1
ATOM 779 C C . VAL A 1 96 ? 21.118 -23.204 -18.576 1.00 47.91 96 VAL A C 1
ATOM 781 O O . VAL A 1 96 ? 20.389 -23.939 -19.242 1.00 47.91 96 VAL A O 1
ATOM 784 N N . ASN A 1 97 ? 22.113 -22.479 -19.090 1.00 43.34 97 ASN A N 1
ATOM 785 C CA . ASN A 1 97 ? 22.795 -22.808 -20.344 1.00 43.34 97 ASN A CA 1
ATOM 786 C C . ASN A 1 97 ? 24.002 -23.687 -20.032 1.00 43.34 97 ASN A C 1
ATOM 788 O O . ASN A 1 97 ? 24.692 -23.375 -19.032 1.00 43.34 97 ASN A O 1
#

Sequence (97 aa):
MAIGKFVDNLTESHAAFEQLFASRSQEKLQKVSYDVKQLRKEVATPYQQLADYVEILSQVKSDEFYQNVLSVLNNSRKYYADILARRKGKVPKVEVN

Solvent-accessible surface area (backbone atoms only — not comparable to full-atom values): 5649 Å² total; per-residue (Å²): 133,65,65,64,59,49,52,52,52,51,54,52,53,48,54,54,45,52,54,54,47,52,53,51,50,52,56,59,70,67,50,82,80,71,64,61,68,60,54,48,60,68,48,47,58,63,52,49,53,50,52,55,49,39,51,50,44,31,69,77,39,88,45,67,66,37,48,52,53,47,49,53,53,51,52,52,52,50,53,51,51,52,53,52,49,62,62,69,68,62,70,78,81,78,79,84,125

Nearest PDB structures (foldseek):
  1u7j-assembly1_A  TM=6.654E-01  e=8.723E+00  Escherichia coli

InterPro domains:
  IPR046228 Protein of unknown function DUF6261 [PF19775] (3-74)

pLDDT: mean 82.7, std 13.29, range [43.34, 95.31]

Organism: NCBI:txid1035184

Mean predicted aligned error: 13.19 Å

Radius of gyration: 25.53 Å; Cα contacts (8 Å, |Δi|>4): 15; chains: 1; bounding box: 46×35×74 Å

Secondary structure (DSSP, 8-state):
--HHHHHHHHHHHHHHHHHHHHHHHHHHHSS----HHHHHHHHHHHHHHHHHHHHHHHHHS--HHHHHHHHHHHHHHHHHHHHHHHHHT--------

Foldseek 3Di:
DVVVVVVVVVVVVVVVVVVVCVVVVVVVVPPDDDPPVVVCVVVVVVVVVVLVVLVVCVVVPVDVVSVVVNVVVVVVVVVVVVVVVVVVPCDDPPPDD